Protein AF-A0A540WM87-F1 (afdb_monomer)

Sequence (103 aa):
MLDPCFSYESFAQTRDLDRLSRELEQVLAARLKSAVAPDAEGYRIATELRALGHDLVSFDESTDFQVWCGDWTSPKHPCDLIVTISYRNEEPRSVSVVFVARR

Nearest PDB structures (foldseek):
  1v5s-assembly1_A  TM=4.720E-01  e=8.493E-01  Mus musculus
  5ezv-assembly2_C  TM=4.740E-01  e=2.240E+00  Homo sapiens
  4hh4-assembly1_D  TM=4.331E-01  e=1.867E+00  Streptomyces caelestis
  4hgy-assembly1_E  TM=3.849E-01  e=1.867E+00  Streptomyces caelestis

Solvent-accessible surface area (backbone atoms only — not comparable to full-atom values): 5904 Å² total; per-residue (Å²): 133,76,65,75,77,74,15,38,67,42,60,76,68,48,93,54,53,69,59,54,30,50,53,50,25,53,55,51,28,56,50,50,69,70,40,91,52,49,70,66,45,49,55,49,53,52,50,45,43,38,76,38,62,38,58,64,40,84,76,46,78,57,100,38,35,38,33,34,24,46,50,87,90,67,65,90,60,72,52,34,53,37,40,40,40,38,56,38,93,90,50,83,60,42,46,46,50,46,77,44,74,68,129

Structure (mmCIF, N/CA/C/O backbone):
data_AF-A0A540WM87-F1
#
_entry.id   AF-A0A540WM87-F1
#
loop_
_atom_site.group_PDB
_atom_site.id
_atom_site.type_symbol
_atom_site.label_atom_id
_atom_site.label_alt_id
_atom_site.label_comp_id
_atom_site.label_asym_id
_atom_site.label_entity_id
_atom_site.label_seq_id
_atom_site.pdbx_PDB_ins_code
_atom_site.Cartn_x
_atom_site.Cartn_y
_atom_site.Cartn_z
_atom_site.occupancy
_atom_site.B_iso_or_equiv
_atom_site.auth_seq_id
_atom_site.auth_comp_id
_atom_site.auth_asym_id
_atom_site.auth_atom_id
_atom_site.pdbx_PDB_model_num
ATOM 1 N N . MET A 1 1 ? 6.283 -10.926 0.449 1.00 85.00 1 MET A N 1
ATOM 2 C CA . MET A 1 1 ? 5.435 -10.982 1.651 1.00 85.00 1 MET A CA 1
ATOM 3 C C . MET A 1 1 ? 5.911 -9.907 2.605 1.00 85.00 1 MET A C 1
ATOM 5 O O . MET A 1 1 ? 7.077 -9.930 2.985 1.00 85.00 1 MET A O 1
ATOM 9 N N . LEU A 1 2 ? 5.042 -8.939 2.887 1.00 95.31 2 LEU A N 1
ATOM 10 C CA . LEU A 1 2 ? 5.287 -7.830 3.805 1.00 95.31 2 LEU A CA 1
ATOM 11 C C . LEU A 1 2 ? 5.306 -8.306 5.260 1.00 95.31 2 LEU A C 1
ATOM 13 O O . LEU A 1 2 ? 4.697 -9.322 5.598 1.00 95.31 2 LEU A O 1
ATOM 17 N N . ASP A 1 3 ? 6.019 -7.562 6.100 1.00 96.88 3 ASP A N 1
ATOM 18 C CA . ASP A 1 3 ? 6.123 -7.843 7.529 1.00 96.88 3 ASP A CA 1
ATOM 19 C C . ASP A 1 3 ? 4.763 -7.633 8.233 1.00 96.88 3 ASP A C 1
ATOM 21 O O . ASP A 1 3 ? 4.088 -6.633 7.954 1.00 96.88 3 ASP A O 1
ATOM 25 N N . PRO A 1 4 ? 4.342 -8.530 9.149 1.00 96.81 4 PRO A N 1
ATOM 26 C CA . PRO A 1 4 ? 3.121 -8.367 9.941 1.00 96.81 4 PRO A CA 1
ATOM 27 C C . PRO A 1 4 ? 3.032 -7.061 10.743 1.00 96.81 4 PRO A C 1
ATOM 29 O O . PRO A 1 4 ? 1.925 -6.643 11.092 1.00 96.81 4 PRO A O 1
ATOM 32 N N . CYS A 1 5 ? 4.156 -6.390 11.015 1.00 97.12 5 CYS A N 1
ATOM 33 C CA . CYS A 1 5 ? 4.176 -5.070 11.649 1.00 97.12 5 CYS A CA 1
ATOM 34 C C . CYS A 1 5 ? 3.476 -3.985 10.811 1.00 97.12 5 CYS A C 1
ATOM 36 O O . CYS A 1 5 ? 3.075 -2.958 11.349 1.00 97.12 5 CYS A O 1
ATOM 38 N N . PHE A 1 6 ? 3.268 -4.227 9.513 1.00 98.06 6 PHE A N 1
ATOM 39 C CA . PHE A 1 6 ? 2.502 -3.358 8.622 1.00 98.06 6 PHE A CA 1
ATOM 40 C C . PHE A 1 6 ? 1.023 -3.752 8.518 1.00 98.06 6 PHE A C 1
ATOM 42 O O . PHE A 1 6 ? 0.343 -3.320 7.591 1.00 98.06 6 PHE A O 1
ATOM 49 N N . SER A 1 7 ? 0.509 -4.576 9.434 1.00 97.88 7 SER A N 1
ATOM 50 C CA . SER A 1 7 ? -0.913 -4.938 9.502 1.00 97.88 7 SER A CA 1
ATOM 51 C C . SER A 1 7 ? -1.824 -3.769 9.843 1.00 97.88 7 SER A C 1
ATOM 53 O O . SER A 1 7 ? -1.411 -2.812 10.500 1.00 97.88 7 SER A O 1
ATOM 55 N N . TYR A 1 8 ? -3.094 -3.871 9.438 1.00 96.81 8 TYR A N 1
ATOM 56 C CA . TYR A 1 8 ? -4.115 -2.888 9.806 1.00 96.81 8 TYR A CA 1
ATOM 57 C C . TYR A 1 8 ? -4.164 -2.668 11.323 1.00 96.81 8 TYR A C 1
ATOM 59 O O . TYR A 1 8 ?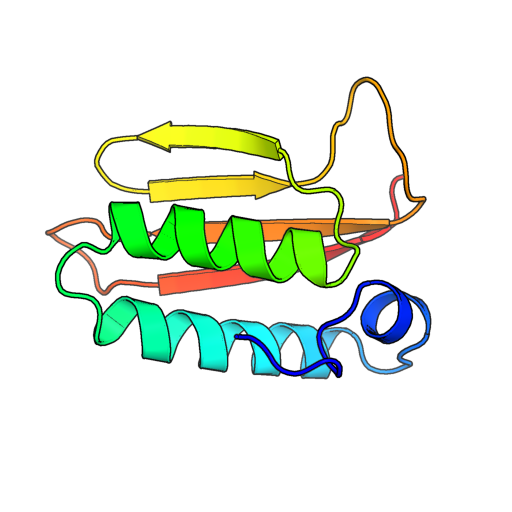 -4.177 -1.528 11.778 1.00 96.81 8 TYR A O 1
ATOM 67 N N . GLU A 1 9 ? -4.117 -3.743 12.116 1.00 96.94 9 GLU A N 1
ATOM 68 C CA . GLU A 1 9 ? -4.115 -3.653 13.582 1.00 96.94 9 GLU A CA 1
ATOM 69 C C . GLU A 1 9 ? -2.912 -2.864 14.112 1.00 96.94 9 GLU A C 1
ATOM 71 O O . GLU A 1 9 ? -3.068 -2.039 15.011 1.00 96.94 9 GLU A O 1
ATOM 76 N N . SER A 1 10 ? -1.732 -3.049 13.514 1.00 97.38 10 SER A N 1
ATOM 77 C CA . SER A 1 10 ? -0.523 -2.314 13.900 1.00 97.38 10 SER A CA 1
ATOM 78 C C . SER A 1 10 ? -0.646 -0.819 13.599 1.00 97.38 10 SER A C 1
ATOM 80 O O . SER A 1 10 ? -0.291 0.007 14.440 1.00 97.38 10 SER A O 1
ATOM 82 N N . PHE A 1 11 ? -1.218 -0.453 12.447 1.00 96.56 11 PHE A N 1
ATOM 83 C CA . PHE A 1 11 ? -1.544 0.941 12.133 1.00 96.56 11 PHE A CA 1
ATOM 84 C C . PHE A 1 11 ? -2.629 1.504 13.062 1.00 96.56 11 PHE A C 1
ATOM 86 O O . PHE A 1 11 ? -2.498 2.617 13.559 1.00 96.56 11 PHE A O 1
ATOM 93 N N . ALA A 1 12 ? -3.675 0.741 13.367 1.00 95.06 12 ALA A N 1
ATOM 94 C CA . ALA A 1 12 ? -4.758 1.198 14.235 1.00 95.06 12 ALA A CA 1
ATOM 95 C C . ALA A 1 12 ? -4.319 1.409 15.699 1.00 95.06 12 ALA A C 1
ATOM 97 O O . ALA A 1 12 ? -4.919 2.217 16.407 1.00 95.06 12 ALA A O 1
ATOM 98 N N . GLN A 1 13 ? -3.298 0.684 16.164 1.00 95.50 13 GLN A N 1
ATOM 99 C CA . GLN A 1 13 ? -2.847 0.700 17.561 1.00 95.50 13 GLN A CA 1
ATOM 100 C C . GLN A 1 13 ? -1.557 1.498 17.795 1.00 95.50 13 GLN A C 1
ATOM 102 O O . GLN A 1 13 ? -1.242 1.823 18.946 1.00 95.50 13 GLN A O 1
ATOM 107 N N . THR A 1 14 ? -0.784 1.803 16.747 1.00 95.62 14 THR A N 1
ATOM 108 C CA . THR A 1 14 ? 0.476 2.538 16.907 1.00 95.62 14 THR A CA 1
ATOM 109 C C . THR A 1 14 ? 0.235 3.959 17.416 1.00 95.62 14 THR A C 1
ATOM 111 O O . THR A 1 14 ? -0.713 4.643 17.040 1.00 95.62 14 THR A O 1
ATOM 114 N N . ARG A 1 15 ? 1.148 4.431 18.268 1.00 94.19 15 ARG A N 1
ATOM 115 C CA . ARG A 1 15 ? 1.195 5.832 18.716 1.00 94.19 15 ARG A CA 1
ATOM 116 C C . ARG A 1 15 ? 1.979 6.731 17.761 1.00 94.19 15 ARG A C 1
ATOM 118 O O . ARG A 1 15 ? 1.943 7.945 17.914 1.00 94.19 15 ARG A O 1
ATOM 125 N N . ASP A 1 16 ? 2.698 6.132 16.814 1.00 95.38 16 ASP A N 1
ATOM 126 C CA . ASP A 1 16 ? 3.565 6.816 15.856 1.00 95.38 16 ASP A CA 1
ATOM 127 C C . ASP A 1 16 ? 3.239 6.331 14.438 1.00 95.38 16 ASP A C 1
ATOM 129 O O . ASP A 1 16 ? 3.920 5.478 13.856 1.00 95.38 16 ASP A O 1
ATOM 133 N N . LEU A 1 17 ? 2.113 6.833 13.927 1.00 94.62 17 LEU A N 1
ATOM 134 C CA . LEU A 1 17 ? 1.617 6.551 12.580 1.00 94.62 17 LEU A CA 1
ATOM 135 C C . LEU A 1 17 ? 2.581 7.052 11.503 1.00 94.62 17 LEU A C 1
ATOM 137 O O . LEU A 1 17 ? 2.782 6.371 10.498 1.00 94.62 17 LEU A O 1
ATOM 141 N N . ASP A 1 18 ? 3.209 8.207 11.724 1.00 95.06 18 ASP A N 1
ATOM 142 C CA . ASP A 1 18 ? 4.114 8.825 10.756 1.00 95.06 18 ASP A CA 1
ATOM 143 C C . ASP A 1 18 ? 5.376 7.990 10.560 1.00 95.06 18 ASP A C 1
ATOM 145 O O . ASP A 1 18 ? 5.874 7.856 9.440 1.00 95.06 18 ASP A O 1
ATOM 149 N N . ARG A 1 19 ? 5.938 7.428 11.637 1.00 96.56 19 ARG A N 1
ATOM 150 C CA . ARG A 1 19 ? 7.071 6.505 11.523 1.00 96.56 19 ARG A CA 1
ATOM 151 C C . ARG A 1 19 ? 6.673 5.233 10.782 1.00 96.56 19 ARG A C 1
ATOM 153 O O . ARG A 1 19 ? 7.359 4.875 9.830 1.00 96.56 19 ARG A O 1
ATOM 160 N N . LEU A 1 20 ? 5.568 4.588 11.167 1.00 97.19 20 LEU A N 1
ATOM 161 C CA . LEU A 1 20 ? 5.151 3.321 10.553 1.00 97.19 20 LEU A CA 1
ATOM 162 C C . LEU A 1 20 ? 4.794 3.487 9.065 1.00 97.19 20 LEU A C 1
ATOM 164 O O . LEU A 1 20 ? 5.175 2.655 8.243 1.00 97.19 20 LEU A O 1
ATOM 168 N N . SER A 1 21 ? 4.137 4.593 8.703 1.00 97.38 21 SER A N 1
ATOM 169 C CA . SER A 1 21 ? 3.823 4.927 7.306 1.00 97.38 21 SER A CA 1
ATOM 170 C C . SER A 1 21 ? 5.094 5.130 6.481 1.00 97.38 21 SER A C 1
ATOM 172 O O . SER A 1 21 ? 5.210 4.566 5.397 1.00 97.38 21 SER A O 1
ATOM 174 N N . ARG A 1 22 ? 6.086 5.862 7.013 1.00 97.56 22 ARG A N 1
ATOM 175 C CA . ARG A 1 22 ? 7.383 6.075 6.344 1.00 97.56 22 ARG A CA 1
ATOM 176 C C . ARG A 1 22 ? 8.188 4.788 6.193 1.00 97.56 22 ARG A C 1
ATOM 178 O O . ARG A 1 22 ? 8.824 4.591 5.162 1.00 97.56 22 ARG A O 1
ATOM 185 N N . GLU A 1 23 ? 8.171 3.915 7.195 1.00 98.12 23 GLU A N 1
ATOM 186 C CA . GLU A 1 23 ? 8.830 2.606 7.118 1.00 98.12 23 GLU A CA 1
ATOM 187 C C . GLU A 1 23 ? 8.199 1.737 6.028 1.00 98.12 23 GLU A C 1
ATOM 189 O O . GLU A 1 23 ? 8.919 1.189 5.189 1.00 98.12 23 GLU A O 1
ATOM 194 N N . LEU A 1 24 ? 6.864 1.673 5.976 1.00 98.38 24 LEU A N 1
ATOM 195 C CA . LEU A 1 24 ? 6.163 0.964 4.910 1.00 98.38 24 LEU A CA 1
ATOM 196 C C . LEU A 1 24 ? 6.488 1.579 3.543 1.00 98.38 24 LEU A C 1
ATOM 198 O O . LEU A 1 24 ? 6.853 0.857 2.619 1.00 98.38 24 LEU A O 1
ATOM 202 N N . GLU A 1 25 ? 6.429 2.904 3.418 1.00 98.25 25 GLU A N 1
ATOM 203 C CA . GLU A 1 25 ? 6.759 3.622 2.186 1.00 98.25 25 GLU A CA 1
ATOM 204 C C . GLU A 1 25 ? 8.158 3.264 1.667 1.00 98.25 25 GLU A C 1
ATOM 206 O O . GLU A 1 25 ? 8.314 2.925 0.494 1.00 98.25 25 GLU A O 1
ATOM 211 N N . GLN A 1 26 ? 9.169 3.255 2.540 1.00 97.44 26 GLN A N 1
ATOM 212 C CA . GLN A 1 26 ? 10.539 2.891 2.174 1.00 97.44 26 GLN A CA 1
ATOM 213 C C . GLN A 1 26 ? 10.646 1.444 1.683 1.00 97.44 26 GLN A C 1
ATOM 215 O O . GLN A 1 26 ? 11.304 1.186 0.670 1.00 97.44 26 GLN A O 1
ATOM 220 N N . VAL A 1 27 ? 9.976 0.505 2.359 1.00 97.94 27 VAL A N 1
ATOM 221 C CA . VAL A 1 27 ? 9.940 -0.911 1.963 1.00 97.94 27 VAL A CA 1
ATOM 222 C C . VAL A 1 27 ? 9.296 -1.073 0.585 1.00 97.94 27 VAL A C 1
ATOM 224 O O . VAL A 1 27 ? 9.854 -1.743 -0.289 1.00 97.94 27 VAL A O 1
ATOM 227 N N . LEU A 1 28 ? 8.146 -0.437 0.360 1.00 97.81 28 LEU A N 1
ATOM 228 C CA . LEU A 1 28 ? 7.424 -0.515 -0.910 1.00 97.81 28 LEU A CA 1
ATOM 229 C C . LEU A 1 28 ? 8.195 0.171 -2.045 1.00 97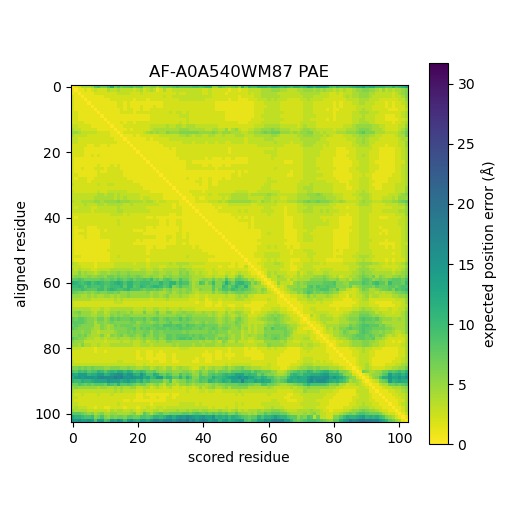.81 28 LEU A C 1
ATOM 231 O O . LEU A 1 28 ? 8.305 -0.387 -3.138 1.00 97.81 28 LEU A O 1
ATOM 235 N N . ALA A 1 29 ? 8.801 1.330 -1.785 1.00 96.69 29 ALA A N 1
ATOM 236 C CA . ALA A 1 29 ? 9.615 2.046 -2.761 1.00 96.69 29 ALA A CA 1
ATOM 237 C C . ALA A 1 29 ? 10.856 1.239 -3.181 1.00 96.69 29 ALA A C 1
ATOM 239 O O . ALA A 1 29 ? 11.186 1.187 -4.367 1.00 96.69 29 ALA A O 1
ATOM 240 N N . ALA A 1 30 ? 11.537 0.577 -2.240 1.00 96.12 30 ALA A N 1
ATOM 241 C CA . ALA A 1 30 ? 12.679 -0.288 -2.546 1.00 96.12 30 ALA A CA 1
ATOM 242 C C . ALA A 1 30 ? 12.282 -1.486 -3.428 1.00 96.12 30 ALA A C 1
ATOM 244 O O . ALA A 1 30 ? 12.988 -1.811 -4.392 1.00 96.12 30 ALA A O 1
ATOM 245 N N . ARG A 1 31 ? 11.126 -2.102 -3.148 1.00 95.88 31 ARG A N 1
ATOM 246 C CA . ARG A 1 31 ? 10.562 -3.179 -3.978 1.00 95.88 31 ARG A CA 1
ATOM 247 C C . ARG A 1 31 ? 10.240 -2.695 -5.388 1.00 95.88 31 ARG A C 1
ATOM 249 O O . ARG A 1 31 ? 10.695 -3.300 -6.355 1.00 95.88 31 ARG A O 1
ATOM 256 N N . LEU A 1 32 ? 9.531 -1.573 -5.511 1.00 95.19 32 LEU A N 1
ATOM 257 C CA . LEU A 1 32 ? 9.123 -1.010 -6.800 1.00 95.19 32 LEU A CA 1
ATOM 258 C C . LEU A 1 32 ? 10.323 -0.618 -7.678 1.00 95.19 32 LEU A C 1
ATOM 260 O O . LEU A 1 32 ? 10.320 -0.848 -8.890 1.00 95.19 32 LEU A O 1
ATOM 264 N N . LYS A 1 33 ? 11.383 -0.064 -7.078 1.00 93.62 33 LYS A N 1
ATOM 265 C CA . LYS A 1 33 ? 12.632 0.263 -7.788 1.00 93.62 33 LYS A CA 1
ATOM 266 C C . LYS A 1 33 ? 13.305 -0.967 -8.393 1.00 93.62 33 LYS A C 1
ATOM 268 O O . LYS A 1 33 ? 13.887 -0.865 -9.466 1.00 93.62 33 LYS A O 1
ATOM 273 N N . SER A 1 34 ? 13.188 -2.115 -7.734 1.00 93.38 34 SER A N 1
ATOM 274 C CA . SER A 1 34 ? 13.809 -3.372 -8.166 1.00 93.38 34 SER A CA 1
ATOM 275 C C . SER A 1 34 ? 12.914 -4.201 -9.097 1.00 93.38 34 SER A C 1
ATOM 277 O O . SER A 1 34 ? 13.350 -5.221 -9.629 1.00 93.38 34 SER A O 1
ATOM 279 N N . ALA A 1 35 ? 11.657 -3.795 -9.296 1.00 94.56 35 ALA A N 1
ATOM 280 C CA . ALA A 1 35 ? 10.689 -4.551 -10.076 1.00 94.56 35 ALA A CA 1
ATOM 281 C C . ALA A 1 35 ? 10.951 -4.452 -11.588 1.00 94.56 35 ALA A C 1
ATOM 283 O O . ALA A 1 35 ? 11.098 -3.360 -12.141 1.00 94.56 35 ALA A O 1
ATOM 284 N N . VAL A 1 36 ? 10.932 -5.598 -12.273 1.00 93.25 36 VAL A N 1
ATOM 285 C CA . VAL A 1 36 ? 10.980 -5.661 -13.746 1.00 93.25 36 VAL A CA 1
ATOM 286 C C . VAL A 1 36 ? 9.661 -5.170 -14.355 1.00 93.25 36 VAL A C 1
ATOM 288 O O . VAL A 1 36 ? 9.679 -4.427 -15.329 1.00 93.25 36 VAL A O 1
ATOM 291 N N . ALA A 1 37 ? 8.535 -5.536 -13.737 1.00 93.94 37 ALA A N 1
ATOM 292 C CA . ALA A 1 37 ? 7.182 -5.123 -14.111 1.00 93.94 37 ALA A CA 1
ATOM 293 C C . ALA A 1 37 ? 6.552 -4.338 -12.939 1.00 93.94 37 ALA A C 1
ATOM 295 O O . ALA A 1 37 ? 6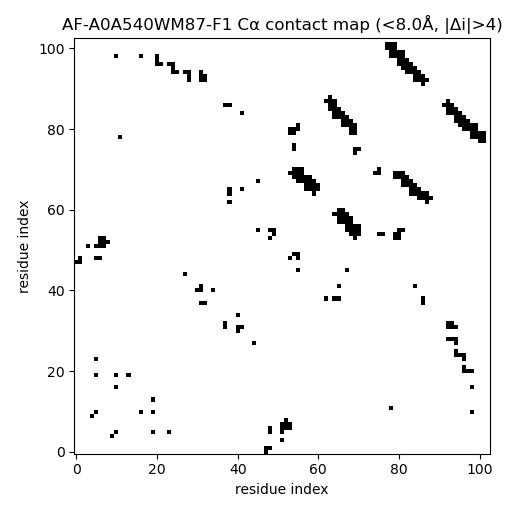.082 -4.964 -11.979 1.00 93.94 37 ALA A O 1
ATOM 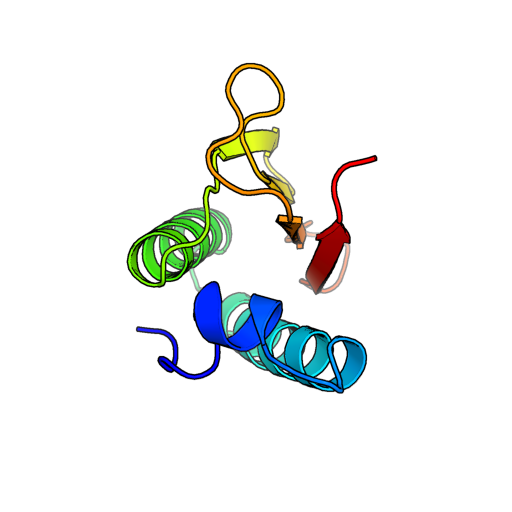296 N N . PRO A 1 38 ? 6.649 -2.993 -12.927 1.00 92.75 38 PRO A N 1
ATOM 297 C CA . P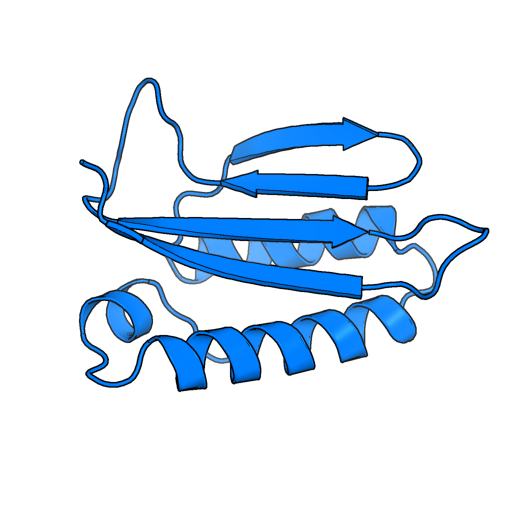RO A 1 38 ? 6.240 -2.167 -11.788 1.00 92.75 38 PRO A CA 1
ATOM 298 C C . PRO A 1 38 ? 4.720 -2.136 -11.583 1.00 92.75 38 PRO A C 1
ATOM 300 O O . PRO A 1 38 ? 4.259 -2.123 -10.445 1.00 92.75 38 PRO A O 1
ATOM 303 N N . ASP A 1 39 ? 3.956 -2.215 -12.666 1.00 92.75 39 ASP A N 1
ATOM 304 C CA . ASP A 1 39 ? 2.505 -2.383 -12.668 1.00 92.75 39 ASP A CA 1
ATOM 305 C C . ASP A 1 39 ? 2.093 -3.669 -11.931 1.00 92.75 39 ASP A C 1
ATOM 307 O O . ASP A 1 39 ? 1.316 -3.635 -10.973 1.00 92.75 39 ASP A O 1
ATOM 311 N N . ALA A 1 40 ? 2.698 -4.801 -12.299 1.00 94.75 40 ALA A N 1
ATOM 312 C CA . ALA A 1 40 ? 2.461 -6.096 -11.674 1.00 94.75 40 ALA A CA 1
ATOM 313 C C . ALA A 1 40 ? 2.972 -6.152 -10.224 1.00 94.75 40 ALA A C 1
ATOM 315 O O . ALA A 1 40 ? 2.464 -6.933 -9.417 1.00 94.75 40 ALA A O 1
ATOM 316 N N . GLU A 1 41 ? 4.007 -5.377 -9.882 1.00 95.75 41 GLU A N 1
ATOM 317 C CA . GLU A 1 41 ? 4.453 -5.210 -8.493 1.00 95.75 41 GLU A CA 1
ATOM 318 C C . GLU A 1 41 ? 3.419 -4.434 -7.671 1.00 95.75 41 GLU A C 1
ATOM 320 O O . GLU A 1 41 ? 3.151 -4.828 -6.538 1.00 95.75 41 GLU A O 1
ATOM 325 N N . GLY A 1 42 ? 2.781 -3.408 -8.242 1.00 95.12 42 GLY A N 1
ATOM 326 C CA . GLY A 1 42 ? 1.716 -2.649 -7.586 1.00 95.12 42 GLY A CA 1
ATOM 327 C C . GLY A 1 42 ? 0.544 -3.528 -7.139 1.00 95.12 42 GLY A C 1
ATOM 328 O O . GLY A 1 42 ? 0.186 -3.526 -5.959 1.00 95.12 42 GLY A O 1
ATOM 329 N N . TYR A 1 43 ? 0.038 -4.399 -8.019 1.00 95.88 43 TYR A N 1
ATOM 330 C CA . TYR A 1 43 ? -1.004 -5.370 -7.649 1.00 95.88 43 TYR A CA 1
ATOM 331 C C . TYR A 1 43 ? -0.549 -6.363 -6.574 1.00 95.88 43 TYR A C 1
ATOM 333 O O . TYR A 1 43 ? -1.333 -6.741 -5.695 1.00 95.88 43 TYR A O 1
ATOM 341 N N . ARG A 1 44 ? 0.714 -6.808 -6.627 1.00 97.06 44 ARG A N 1
ATOM 342 C CA . ARG A 1 44 ? 1.282 -7.710 -5.613 1.00 97.06 44 ARG A CA 1
ATOM 343 C C . ARG A 1 44 ? 1.370 -7.023 -4.253 1.00 97.06 44 ARG A C 1
ATOM 345 O O . ARG A 1 44 ? 0.947 -7.614 -3.264 1.00 97.06 44 ARG A O 1
ATOM 352 N N . ILE A 1 45 ? 1.821 -5.771 -4.209 1.00 97.00 45 ILE A N 1
ATOM 353 C CA . ILE A 1 45 ? 1.825 -4.938 -3.000 1.00 97.00 45 ILE A CA 1
ATOM 354 C C . ILE A 1 45 ? 0.408 -4.814 -2.431 1.00 97.00 45 ILE A C 1
ATOM 356 O O . ILE A 1 45 ? 0.202 -5.116 -1.256 1.00 97.00 45 ILE A O 1
ATOM 360 N N . ALA A 1 46 ? -0.576 -4.444 -3.255 1.00 96.75 46 ALA A N 1
ATOM 361 C CA . ALA A 1 46 ? -1.963 -4.306 -2.813 1.00 96.75 46 ALA A CA 1
ATOM 362 C C . ALA A 1 46 ? -2.528 -5.628 -2.266 1.00 96.75 46 ALA A C 1
ATOM 364 O O . ALA A 1 46 ? -3.197 -5.648 -1.236 1.00 96.75 46 ALA A O 1
ATOM 365 N N . THR A 1 47 ? -2.217 -6.753 -2.913 1.00 97.50 47 THR A N 1
ATOM 366 C CA . THR A 1 47 ? -2.634 -8.091 -2.461 1.00 97.50 47 THR A CA 1
ATOM 367 C C . THR A 1 47 ? -2.009 -8.467 -1.118 1.00 97.50 47 THR A C 1
ATOM 369 O O . THR A 1 47 ? -2.701 -8.980 -0.242 1.00 97.50 47 THR A O 1
ATOM 372 N N . GLU A 1 48 ? -0.719 -8.188 -0.925 1.00 98.00 48 GLU A N 1
ATOM 373 C CA . GLU A 1 48 ? -0.033 -8.447 0.344 1.00 98.00 48 GLU A CA 1
ATOM 374 C C . GLU A 1 48 ? -0.583 -7.568 1.477 1.00 98.00 48 GLU A C 1
ATOM 376 O O . GLU A 1 48 ? -0.806 -8.063 2.578 1.00 98.00 48 GLU A O 1
ATOM 381 N N . LEU A 1 49 ? -0.877 -6.294 1.210 1.00 97.62 49 LEU A N 1
ATOM 382 C CA . LEU A 1 49 ? -1.496 -5.399 2.190 1.00 97.62 49 LEU A CA 1
ATOM 383 C C . LEU A 1 49 ? -2.928 -5.830 2.548 1.00 97.62 49 LEU A C 1
ATOM 385 O O . LEU A 1 49 ? -3.295 -5.795 3.721 1.00 97.62 49 LEU A O 1
ATOM 389 N N . ARG A 1 50 ? -3.717 -6.324 1.586 1.00 96.62 50 ARG A N 1
ATOM 390 C CA . ARG A 1 50 ? -5.022 -6.947 1.883 1.00 96.62 50 ARG A CA 1
ATOM 391 C C . ARG A 1 50 ? -4.88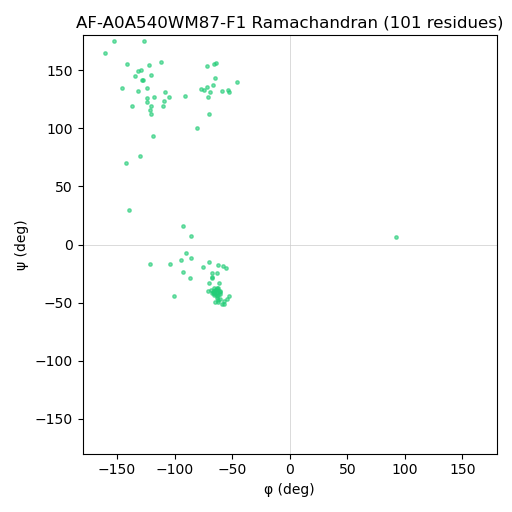7 -8.165 2.787 1.00 96.62 50 ARG A C 1
ATOM 393 O O . ARG A 1 50 ? -5.671 -8.324 3.716 1.00 96.62 50 ARG A O 1
ATOM 400 N N . ALA A 1 51 ? -3.889 -9.015 2.539 1.00 97.38 51 ALA A N 1
ATOM 401 C CA . ALA A 1 51 ? -3.621 -10.179 3.383 1.00 97.38 51 ALA A CA 1
ATOM 402 C C . ALA A 1 51 ? -3.227 -9.785 4.820 1.00 97.38 51 ALA A C 1
ATOM 404 O O . ALA A 1 51 ? -3.442 -10.558 5.749 1.00 97.38 51 ALA A O 1
ATOM 405 N N . LEU A 1 52 ? -2.702 -8.571 5.003 1.00 97.50 52 LEU A N 1
ATOM 406 C CA . LEU A 1 52 ? -2.401 -7.955 6.296 1.00 97.50 52 LEU A CA 1
ATOM 407 C C . LEU A 1 52 ? -3.597 -7.214 6.936 1.00 97.50 52 LEU A C 1
ATOM 409 O O . LEU A 1 52 ? -3.437 -6.551 7.964 1.00 97.50 52 LEU A O 1
ATOM 413 N N . GLY A 1 53 ? -4.791 -7.328 6.349 1.00 96.00 53 GLY A N 1
ATOM 414 C CA . GLY A 1 53 ? -6.040 -6.802 6.900 1.00 96.00 53 GLY A CA 1
ATOM 415 C C . GLY A 1 53 ? -6.414 -5.395 6.439 1.00 96.00 53 GLY A C 1
ATOM 416 O O . GLY A 1 53 ? -7.384 -4.851 6.951 1.00 96.00 53 GLY A O 1
ATOM 417 N N . HIS A 1 54 ? -5.688 -4.793 5.491 1.00 95.69 54 HIS A N 1
ATOM 418 C CA . HIS A 1 54 ? -6.095 -3.505 4.920 1.00 95.69 54 HIS A CA 1
ATOM 419 C C . HIS A 1 54 ? -7.236 -3.690 3.920 1.00 95.69 54 HIS A C 1
ATOM 421 O O . HIS A 1 54 ? -7.169 -4.536 3.026 1.00 95.69 54 HIS A O 1
ATOM 427 N N . ASP A 1 55 ? -8.269 -2.859 4.021 1.00 93.69 55 ASP A N 1
ATOM 428 C CA . ASP A 1 55 ? -9.304 -2.783 2.994 1.00 93.69 55 ASP A CA 1
ATOM 429 C C . ASP A 1 55 ? -8.765 -1.917 1.852 1.00 93.69 55 ASP A C 1
ATOM 431 O O . ASP A 1 55 ? -8.690 -0.701 1.970 1.00 93.69 55 ASP A O 1
ATOM 435 N N . LEU A 1 56 ? -8.291 -2.555 0.781 1.00 94.75 56 LEU A N 1
ATOM 436 C CA . LEU A 1 56 ? -7.765 -1.869 -0.398 1.00 94.75 56 LEU A CA 1
ATOM 437 C C . LEU A 1 56 ? -8.570 -2.272 -1.626 1.00 94.75 56 LEU A C 1
ATOM 439 O O . LEU A 1 56 ? -8.552 -3.429 -2.044 1.00 94.75 56 LEU A O 1
ATOM 443 N N . VAL A 1 57 ? -9.208 -1.313 -2.269 1.00 92.69 57 VAL A N 1
ATOM 444 C CA . VAL A 1 57 ? -9.756 -1.405 -3.617 1.00 92.69 57 VAL A CA 1
ATOM 445 C C . VAL A 1 57 ? -8.954 -0.495 -4.536 1.00 92.69 57 VAL A C 1
ATOM 447 O O . VAL A 1 57 ? -8.258 0.416 -4.088 1.00 92.69 57 VAL A O 1
ATOM 450 N N . SER A 1 58 ? -8.998 -0.798 -5.826 1.00 93.06 58 SER A N 1
ATOM 451 C CA . SER A 1 58 ? -8.432 0.093 -6.826 1.00 93.06 58 SER A CA 1
ATOM 452 C C . SER A 1 58 ? -9.307 1.332 -6.947 1.00 93.06 58 SER A C 1
ATOM 454 O O . SER A 1 58 ? -10.521 1.204 -7.124 1.00 93.06 58 SER A O 1
ATOM 456 N N . PHE A 1 59 ? -8.702 2.508 -6.824 1.00 89.06 59 PHE A N 1
ATOM 457 C CA . PHE A 1 59 ? -9.379 3.780 -7.048 1.00 89.06 59 PHE A CA 1
ATOM 458 C C . PHE A 1 59 ? -9.057 4.353 -8.427 1.00 89.06 59 PHE A C 1
ATOM 460 O O . PHE A 1 59 ? -9.953 4.815 -9.129 1.00 89.06 59 PHE A O 1
ATOM 467 N N . ASP A 1 60 ? -7.781 4.307 -8.807 1.00 87.50 60 ASP A N 1
ATOM 468 C CA . ASP A 1 60 ? -7.296 4.754 -10.107 1.00 87.50 60 ASP A CA 1
ATOM 469 C C . ASP A 1 60 ? -6.133 3.861 -10.538 1.00 87.50 60 ASP A C 1
ATOM 471 O O . ASP A 1 60 ? -5.233 3.562 -9.751 1.00 87.50 60 ASP A O 1
ATOM 475 N N . GLU A 1 61 ? -6.159 3.437 -11.791 1.00 84.44 61 GLU A N 1
ATOM 476 C CA . GLU A 1 61 ? -5.109 2.662 -12.429 1.00 84.44 61 GLU A CA 1
ATOM 477 C C . GLU A 1 61 ? -4.900 3.227 -13.826 1.00 84.44 61 GLU A C 1
ATOM 479 O O . GLU A 1 61 ? -5.792 3.214 -14.677 1.00 84.44 61 GLU A O 1
ATOM 484 N N . SER A 1 62 ? -3.688 3.698 -14.073 1.00 86.44 62 SER A N 1
ATOM 485 C CA . SER A 1 62 ? -3.259 4.148 -15.385 1.00 86.44 62 SER A CA 1
ATOM 486 C C . SER A 1 62 ? -1.968 3.444 -15.787 1.00 86.44 62 SER A C 1
ATOM 488 O O . SER A 1 62 ? -1.342 2.713 -15.012 1.00 86.44 62 SER A O 1
ATOM 490 N N . THR A 1 63 ? -1.526 3.708 -17.014 1.00 83.81 63 THR A N 1
ATOM 491 C CA . THR A 1 63 ? -0.250 3.207 -17.541 1.00 83.81 63 THR A CA 1
ATOM 492 C C . THR A 1 63 ? 0.955 3.629 -16.694 1.00 83.81 63 THR A C 1
ATOM 494 O O . THR A 1 63 ? 2.007 3.010 -16.796 1.00 83.81 63 THR A O 1
ATOM 497 N N . ASP A 1 64 ? 0.802 4.652 -15.851 1.00 89.06 64 ASP A N 1
ATOM 498 C CA . ASP A 1 64 ? 1.901 5.344 -15.184 1.00 89.06 64 ASP A CA 1
ATOM 499 C C . ASP A 1 64 ? 1.825 5.322 -13.651 1.00 89.06 64 ASP A C 1
ATOM 501 O O . ASP A 1 64 ? 2.815 5.632 -12.980 1.00 89.06 64 ASP A O 1
ATOM 505 N N . PHE A 1 65 ? 0.663 5.003 -13.078 1.00 92.56 65 PHE A N 1
ATOM 506 C CA . PHE A 1 65 ? 0.476 4.951 -11.631 1.00 92.56 65 PHE A CA 1
ATOM 507 C C . PHE A 1 65 ? -0.750 4.125 -11.225 1.00 92.56 65 PHE A C 1
ATOM 509 O O . PHE A 1 65 ? -1.638 3.859 -12.035 1.00 92.56 65 PHE A O 1
ATOM 516 N N . GLN A 1 66 ? -0.807 3.771 -9.941 1.00 95.31 66 GLN A N 1
ATOM 517 C CA . GLN A 1 66 ? -1.949 3.125 -9.292 1.00 95.31 66 GLN A CA 1
ATOM 518 C C . GLN A 1 66 ? -2.239 3.797 -7.950 1.00 95.31 66 GLN A C 1
ATOM 520 O O . GLN A 1 66 ? -1.311 4.179 -7.229 1.00 95.31 66 GLN A O 1
ATOM 525 N N . VAL A 1 67 ? -3.514 3.888 -7.588 1.00 96.38 67 VAL A N 1
ATOM 526 C CA . VAL A 1 67 ? -3.984 4.339 -6.277 1.00 96.38 67 VAL A CA 1
ATOM 527 C C . VAL A 1 67 ? -4.872 3.261 -5.673 1.00 96.38 67 VAL A C 1
ATOM 529 O O . VAL A 1 67 ? -5.889 2.876 -6.249 1.00 96.38 67 VAL A O 1
ATOM 532 N N . TRP A 1 68 ? -4.492 2.807 -4.483 1.00 96.56 68 TRP A N 1
ATOM 533 C CA . TRP A 1 68 ? -5.212 1.807 -3.705 1.00 96.56 68 TRP A CA 1
ATOM 534 C C . TRP A 1 68 ? -5.675 2.424 -2.387 1.00 96.56 68 TRP A C 1
ATOM 536 O O . TRP A 1 68 ? -4.857 2.974 -1.649 1.00 96.56 68 TRP A O 1
ATOM 546 N N . CYS A 1 69 ? -6.964 2.334 -2.070 1.00 94.50 69 CYS A N 1
ATOM 547 C CA . CYS A 1 69 ? -7.526 2.834 -0.810 1.00 94.50 69 CYS A CA 1
ATOM 548 C C . CYS A 1 69 ? -8.787 2.059 -0.408 1.00 94.50 69 CYS A C 1
ATOM 550 O O . CYS A 1 69 ? -9.231 1.188 -1.150 1.00 94.50 69 CYS A O 1
ATOM 552 N N . GLY A 1 70 ? -9.349 2.333 0.770 1.00 90.81 70 GLY A N 1
ATOM 553 C CA . GLY A 1 70 ? -10.564 1.660 1.238 1.00 90.81 70 GLY A CA 1
ATOM 554 C C . GLY A 1 70 ? -11.802 1.938 0.390 1.00 90.81 70 GLY A C 1
ATOM 555 O O . GLY A 1 70 ? -11.913 2.967 -0.276 1.00 90.81 70 GLY A O 1
ATOM 556 N N . ASP A 1 71 ? -12.777 1.026 0.445 1.00 87.25 71 ASP A N 1
ATOM 557 C CA . ASP A 1 71 ? -14.057 1.217 -0.238 1.00 87.25 71 ASP A CA 1
ATOM 558 C C . ASP A 1 71 ? -14.848 2.330 0.466 1.00 87.25 71 ASP A C 1
ATOM 560 O O . ASP A 1 71 ? -15.258 2.208 1.624 1.00 87.25 71 ASP A O 1
ATOM 564 N N . TRP A 1 72 ? -15.027 3.462 -0.211 1.00 80.25 72 TRP A N 1
ATOM 565 C CA . TRP A 1 72 ? -15.759 4.616 0.315 1.00 80.25 72 TRP A CA 1
ATOM 566 C C . TRP A 1 72 ? -17.279 4.413 0.312 1.00 80.25 72 TRP A C 1
ATOM 568 O O . TRP A 1 72 ? -17.982 5.072 1.076 1.00 80.25 72 TRP A O 1
ATOM 578 N N . THR A 1 73 ? -17.784 3.472 -0.487 1.00 86.00 73 THR A N 1
ATOM 579 C CA . THR A 1 73 ? -19.211 3.137 -0.572 1.00 86.00 73 THR A CA 1
ATOM 580 C C . THR A 1 73 ? -19.635 2.113 0.479 1.00 86.00 73 THR A C 1
ATOM 582 O O . THR A 1 73 ? -20.776 2.147 0.939 1.00 86.00 73 THR A O 1
ATOM 585 N N . SER A 1 74 ? -18.716 1.240 0.905 1.00 86.56 74 SER A N 1
ATOM 586 C CA . SER A 1 74 ? -18.958 0.214 1.924 1.00 86.56 74 SER A CA 1
ATOM 587 C C . SER A 1 74 ? -17.743 0.009 2.854 1.00 86.56 74 SER A C 1
ATOM 589 O O . SER A 1 74 ? -17.111 -1.051 2.807 1.00 86.56 74 SER A O 1
ATOM 591 N N . PRO A 1 75 ? -17.418 0.985 3.730 1.00 84.25 75 PRO A N 1
ATOM 592 C CA . PRO A 1 75 ? -16.293 0.892 4.666 1.00 84.25 75 PRO A CA 1
ATOM 593 C C . PRO A 1 75 ? -16.312 -0.375 5.520 1.00 84.25 75 PRO A C 1
ATOM 595 O O . PRO A 1 75 ? -17.297 -0.648 6.207 1.00 84.25 75 PRO A O 1
ATOM 598 N N . LYS A 1 76 ? -15.178 -1.080 5.587 1.00 87.00 76 LYS A N 1
ATOM 599 C CA . LYS A 1 76 ? -14.957 -2.145 6.586 1.00 87.00 76 LYS A CA 1
ATOM 600 C C . LYS A 1 76 ? -14.265 -1.660 7.854 1.00 87.00 76 LYS A C 1
ATOM 602 O O . LYS A 1 76 ? -14.395 -2.291 8.903 1.00 87.00 76 LYS A O 1
ATOM 607 N N . HIS A 1 77 ? -13.534 -0.553 7.761 1.00 87.56 77 HIS A N 1
ATOM 608 C CA . HIS A 1 77 ? -12.702 -0.035 8.836 1.00 87.56 77 HIS A CA 1
ATOM 609 C C . HIS A 1 77 ? -12.944 1.465 9.065 1.00 87.56 77 HIS A C 1
ATOM 611 O O . HIS A 1 77 ? -13.266 2.189 8.122 1.00 87.56 77 HIS A O 1
ATOM 617 N N . PRO A 1 78 ? -12.797 1.953 10.313 1.00 86.69 78 PRO A N 1
ATOM 618 C CA . PRO A 1 78 ? -12.882 3.380 10.633 1.00 86.69 78 PRO A CA 1
ATOM 619 C C . PRO A 1 78 ? -11.689 4.196 10.110 1.00 86.69 78 PRO A C 1
ATOM 621 O O . PRO A 1 78 ? -11.762 5.422 10.064 1.00 86.69 78 PRO A O 1
ATOM 624 N N . CYS A 1 79 ? -10.599 3.532 9.726 1.00 90.00 79 CYS A N 1
ATOM 625 C CA . CYS A 1 79 ? -9.407 4.146 9.157 1.00 90.00 79 CYS A CA 1
ATOM 626 C C . CYS A 1 79 ? -9.029 3.433 7.857 1.00 90.00 79 CYS A C 1
ATOM 628 O O . CYS A 1 79 ? -9.238 2.226 7.743 1.00 90.00 79 CYS A O 1
ATOM 630 N N . ASP A 1 80 ? -8.418 4.160 6.926 1.00 92.19 80 ASP A N 1
ATOM 631 C CA . ASP A 1 80 ? -7.942 3.619 5.656 1.00 92.19 80 ASP A CA 1
ATOM 632 C C . ASP A 1 80 ? -6.444 3.803 5.489 1.00 92.19 80 ASP A C 1
ATOM 634 O O . ASP A 1 80 ? -5.879 4.834 5.860 1.00 92.19 80 ASP A O 1
ATOM 638 N N . LEU A 1 81 ? -5.836 2.826 4.823 1.00 95.31 81 LEU A N 1
ATOM 639 C CA . LEU A 1 81 ? -4.539 2.982 4.191 1.00 95.31 81 LEU A CA 1
ATOM 640 C C . LEU A 1 81 ? -4.751 3.447 2.746 1.00 95.31 81 LEU A C 1
ATOM 642 O O . LEU A 1 81 ? -5.487 2.819 1.990 1.00 95.31 81 LEU A O 1
ATOM 646 N N . ILE A 1 82 ? -4.085 4.527 2.360 1.00 96.50 82 ILE A N 1
ATOM 647 C CA . ILE A 1 82 ? -4.013 5.025 0.990 1.00 96.50 82 ILE A CA 1
ATOM 648 C C . ILE A 1 82 ? -2.591 4.781 0.498 1.00 96.50 82 ILE A C 1
ATOM 650 O O . ILE A 1 82 ? -1.628 5.247 1.109 1.00 96.50 82 ILE A O 1
ATOM 654 N N . VAL A 1 83 ? -2.462 4.059 -0.610 1.00 97.25 83 VAL A N 1
ATOM 655 C CA . VAL A 1 83 ? -1.182 3.746 -1.243 1.00 97.25 83 VAL A CA 1
ATOM 656 C C . VAL A 1 83 ? -1.200 4.273 -2.667 1.00 97.25 83 VAL A C 1
ATOM 658 O O . VAL A 1 83 ? -1.973 3.808 -3.500 1.00 97.25 83 VAL A O 1
ATOM 661 N N . THR A 1 84 ? -0.327 5.235 -2.949 1.00 97.31 84 THR A N 1
ATOM 662 C CA . THR A 1 84 ? -0.094 5.740 -4.307 1.00 97.31 84 THR A CA 1
ATOM 663 C C . THR A 1 84 ? 1.222 5.182 -4.816 1.00 97.31 84 THR A C 1
ATOM 665 O O . THR A 1 84 ? 2.245 5.322 -4.152 1.00 97.31 84 THR A O 1
ATOM 668 N N . ILE A 1 85 ? 1.209 4.551 -5.984 1.00 96.19 85 ILE A N 1
ATOM 669 C CA . ILE A 1 85 ? 2.372 3.919 -6.608 1.00 96.19 85 ILE A CA 1
ATOM 670 C C . ILE A 1 85 ? 2.576 4.589 -7.962 1.00 96.19 85 ILE A C 1
ATOM 672 O O . ILE A 1 85 ? 1.745 4.421 -8.846 1.00 96.19 85 ILE A O 1
ATOM 676 N N . SER A 1 86 ? 3.664 5.336 -8.132 1.00 94.81 86 SER A N 1
ATOM 677 C CA . SER A 1 86 ? 4.012 5.992 -9.396 1.00 94.81 86 SER A CA 1
ATOM 678 C C . SER A 1 86 ? 5.201 5.295 -10.044 1.00 94.81 86 SER A C 1
ATOM 680 O O . SER A 1 86 ? 6.222 5.039 -9.398 1.00 94.81 86 SER A O 1
ATOM 682 N N . TYR A 1 87 ? 5.081 4.988 -11.329 1.00 90.00 87 TYR A N 1
ATOM 683 C CA . TYR A 1 87 ? 6.121 4.336 -12.121 1.00 90.00 87 TYR A CA 1
ATOM 684 C C . TYR A 1 87 ? 6.242 4.913 -13.537 1.00 90.00 87 TYR A C 1
ATOM 686 O O . TYR A 1 87 ? 6.676 4.213 -14.451 1.00 90.00 87 TYR A O 1
ATOM 694 N N . ARG A 1 88 ? 5.914 6.204 -13.689 1.00 86.50 88 ARG A N 1
ATOM 695 C CA . ARG A 1 88 ? 6.140 7.001 -14.906 1.00 86.50 88 ARG A CA 1
ATOM 696 C C . ARG A 1 88 ? 7.544 6.795 -15.464 1.00 86.50 88 ARG A C 1
ATOM 698 O O . ARG A 1 88 ? 8.519 6.793 -14.721 1.00 86.50 88 ARG A O 1
ATOM 705 N N . ASN A 1 89 ? 7.652 6.717 -16.787 1.00 74.88 89 ASN A N 1
ATOM 706 C CA . ASN A 1 89 ? 8.945 6.554 -17.458 1.00 74.88 89 ASN A CA 1
ATOM 707 C C . ASN A 1 89 ? 9.870 7.781 -17.319 1.00 74.88 89 ASN A C 1
ATOM 709 O O . ASN A 1 89 ? 11.086 7.637 -17.421 1.00 74.88 89 ASN A O 1
ATOM 713 N N . GLU A 1 90 ? 9.309 8.974 -17.092 1.00 76.56 90 GLU A N 1
ATOM 714 C CA . GLU A 1 90 ? 10.050 10.246 -17.037 1.00 76.56 90 GLU A CA 1
ATOM 715 C C . G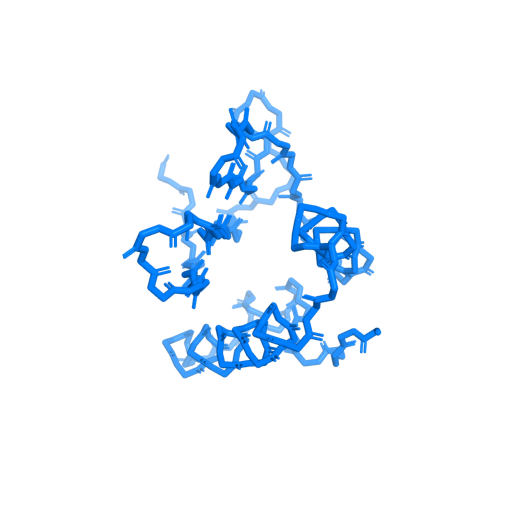LU A 1 90 ? 10.453 10.668 -15.613 1.00 76.56 90 GLU A C 1
ATOM 717 O O . GLU A 1 90 ? 11.302 11.543 -15.444 1.00 76.56 90 GLU A O 1
ATOM 722 N N . GLU A 1 91 ? 9.884 10.036 -14.581 1.00 78.69 91 GLU A N 1
ATOM 723 C CA . GLU A 1 91 ? 10.130 10.364 -13.175 1.00 78.69 91 GLU A CA 1
ATOM 724 C C . GLU A 1 91 ? 10.654 9.145 -12.400 1.00 78.69 91 GLU A C 1
ATOM 726 O O . GLU A 1 91 ? 10.376 7.996 -12.752 1.00 78.69 91 GLU A O 1
ATOM 731 N N . PRO A 1 92 ? 11.407 9.347 -11.305 1.00 86.00 92 PRO A N 1
ATOM 732 C CA . PRO A 1 92 ? 11.779 8.247 -10.433 1.00 86.00 92 PRO A CA 1
ATOM 733 C C . PRO A 1 92 ? 10.535 7.552 -9.875 1.00 86.00 92 PRO A C 1
ATOM 735 O O . PRO A 1 92 ? 9.650 8.196 -9.312 1.00 86.00 92 PRO A O 1
ATOM 738 N N . ARG A 1 93 ? 10.520 6.217 -9.954 1.00 92.38 93 ARG A N 1
ATOM 739 C CA . ARG A 1 93 ? 9.484 5.398 -9.317 1.00 92.38 93 ARG A CA 1
ATOM 740 C C . ARG A 1 93 ? 9.369 5.747 -7.834 1.00 92.38 93 ARG A C 1
ATOM 742 O O . ARG A 1 93 ? 10.382 5.790 -7.123 1.00 92.38 93 ARG A O 1
ATOM 749 N N . SER A 1 94 ? 8.145 5.941 -7.365 1.00 94.94 94 SER A N 1
ATOM 750 C CA . SER A 1 9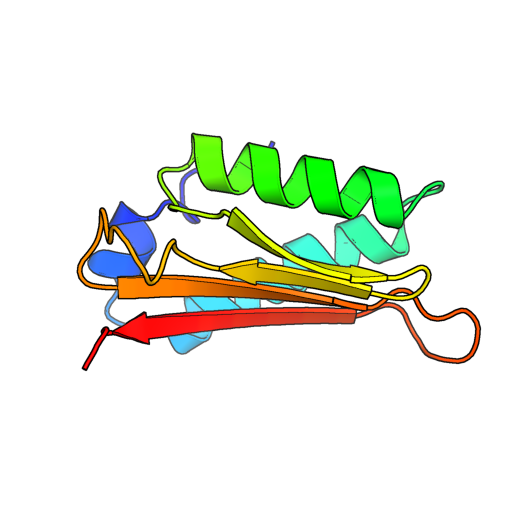4 ? 7.857 6.361 -5.998 1.00 94.94 94 SER A CA 1
ATOM 751 C C . SER A 1 94 ? 6.623 5.659 -5.446 1.00 94.94 94 SER A C 1
ATOM 753 O O . SER A 1 94 ? 5.761 5.177 -6.181 1.00 94.94 94 SER A O 1
ATOM 755 N N . VAL A 1 95 ? 6.571 5.574 -4.122 1.00 96.81 95 VAL A N 1
ATOM 756 C CA . VAL A 1 95 ? 5.399 5.122 -3.380 1.00 96.81 95 VAL A CA 1
ATOM 757 C C . VAL A 1 95 ? 5.105 6.188 -2.337 1.00 96.81 95 VAL A C 1
ATOM 759 O O . VAL A 1 95 ? 6.042 6.749 -1.776 1.00 96.81 95 VAL A O 1
ATOM 762 N N . SER A 1 96 ? 3.829 6.469 -2.098 1.00 97.25 96 SER A N 1
ATOM 763 C CA . SER A 1 96 ? 3.363 7.264 -0.966 1.00 97.25 96 SER A CA 1
ATOM 764 C C . SER A 1 96 ? 2.358 6.456 -0.163 1.00 97.25 96 SER A C 1
ATOM 766 O O . SER A 1 96 ? 1.472 5.818 -0.741 1.00 97.25 96 SER A O 1
ATOM 768 N N . VAL A 1 97 ? 2.515 6.472 1.158 1.00 97.50 97 VAL A N 1
ATOM 769 C CA . VAL A 1 97 ? 1.647 5.756 2.094 1.00 97.50 97 VAL A CA 1
ATOM 770 C C . VAL A 1 97 ? 1.066 6.738 3.098 1.00 97.50 97 VAL A C 1
ATOM 772 O O . VAL A 1 97 ? 1.802 7.438 3.791 1.00 97.50 97 VAL A O 1
ATOM 775 N N . VAL A 1 98 ? -0.258 6.747 3.222 1.00 96.38 98 VAL A N 1
ATOM 776 C CA . VAL A 1 98 ? -0.964 7.563 4.213 1.00 96.38 98 VAL A CA 1
ATOM 777 C C . VAL A 1 98 ? -1.988 6.699 4.934 1.00 96.38 98 VAL A C 1
ATOM 779 O O . VAL A 1 98 ? -2.759 5.996 4.290 1.00 96.38 98 VAL A O 1
ATOM 782 N N . PHE A 1 99 ? -2.024 6.764 6.264 1.00 95.00 99 PHE A N 1
ATOM 783 C CA . PHE A 1 99 ? -3.076 6.143 7.066 1.00 95.00 99 PHE A CA 1
ATOM 784 C C . PHE A 1 99 ? -3.951 7.227 7.693 1.00 95.00 99 PHE A C 1
ATOM 786 O O . PHE A 1 99 ? -3.454 8.075 8.435 1.00 95.00 99 PHE A O 1
ATOM 793 N N . VAL A 1 100 ? -5.245 7.232 7.378 1.00 92.06 100 VAL A N 1
ATOM 794 C CA . VAL A 1 100 ? -6.166 8.308 7.769 1.00 92.06 100 VAL A CA 1
ATOM 795 C C . VAL A 1 100 ? -7.406 7.764 8.455 1.00 92.06 100 VAL A C 1
ATOM 797 O O . VAL A 1 100 ? -7.962 6.749 8.048 1.00 92.06 100 VAL A O 1
ATOM 800 N N . ALA A 1 101 ? -7.873 8.472 9.483 1.00 87.19 101 ALA A N 1
AT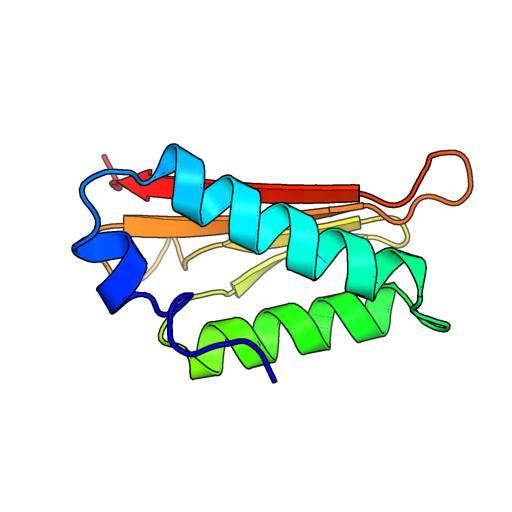OM 801 C CA . ALA A 1 101 ? -9.203 8.242 10.030 1.00 87.19 101 ALA A CA 1
ATOM 802 C C . ALA A 1 101 ? -10.261 8.758 9.045 1.00 87.19 101 ALA A C 1
ATOM 804 O O . ALA A 1 101 ? -10.130 9.871 8.522 1.00 87.19 101 ALA A O 1
ATOM 805 N N . ARG A 1 102 ? -11.323 7.980 8.821 1.00 74.44 102 ARG A N 1
ATOM 806 C CA . ARG A 1 102 ? -12.497 8.455 8.084 1.00 74.44 102 ARG A CA 1
ATOM 807 C C . ARG A 1 102 ? -13.221 9.506 8.936 1.00 74.44 102 ARG A C 1
ATOM 809 O O . ARG A 1 102 ? -13.421 9.296 10.132 1.00 74.44 102 ARG A O 1
ATOM 816 N N . ARG A 1 103 ? -13.543 10.653 8.332 1.00 61.06 103 ARG A N 1
ATOM 817 C CA . ARG A 1 103 ? -14.318 11.738 8.956 1.00 61.06 103 ARG A CA 1
ATOM 818 C C . ARG A 1 103 ? -15.797 11.610 8.640 1.00 61.06 103 ARG A C 1
ATOM 820 O O . ARG A 1 103 ? -16.101 11.155 7.517 1.00 61.06 103 ARG A O 1
#

Mean predicted aligned error: 3.36 Å

Organism: NCBI:txid2590453

Foldseek 3Di:
DDDLCLAPVVCVPDPCNVVSQVVVFVVLLVQLQPDPDNLVSVVVSQVVRVVSVAQWDWPDDDPFKTWIKHDPVDGPDQKMWIWIWGHHPVDRTGIGIDIGGDD

Radius of gyration: 13.02 Å; Cα contacts (8 Å, |Δi|>4): 163; chains: 1; bounding box: 33×23×36 Å

Secondary structure (DSSP, 8-state):
---GGGSHHHHHH-S-HHHHHHHHHHHHHHHHHH-SSHHHHHHHHHHHHHHTT---EEEEE-SSEEEEE--SSS-SSSEEEEEEEE--TTS--EEEEEEEE--

pLDDT: mean 92.88, std 6.19, range [61.06, 98.38]